Protein AF-A0AAW5EHB5-F1 (afdb_monomer)

Radius of gyration: 28.79 Å; Cα contacts (8 Å, |Δi|>4): 14; chains: 1; bounding box: 55×61×60 Å

Structure (mmCIF, N/CA/C/O backbone):
data_AF-A0AAW5EHB5-F1
#
_entry.id   AF-A0AAW5EHB5-F1
#
loop_
_atom_site.group_PDB
_atom_site.id
_atom_site.type_symbol
_atom_site.label_atom_id
_atom_site.label_alt_id
_atom_site.label_comp_id
_atom_site.label_asym_id
_atom_site.label_entity_id
_atom_site.label_seq_id
_atom_site.pdbx_PDB_ins_code
_atom_site.Cartn_x
_atom_site.Cartn_y
_atom_site.Cartn_z
_atom_site.occupancy
_atom_site.B_iso_or_equiv
_atom_site.auth_seq_id
_atom_site.auth_comp_id
_atom_site.auth_asym_id
_atom_site.auth_atom_id
_atom_site.pdbx_PDB_model_num
ATOM 1 N N . GLN A 1 1 ? 25.425 6.705 12.170 1.00 69.12 1 GLN A N 1
ATOM 2 C CA . GLN A 1 1 ? 26.234 6.168 11.054 1.00 69.12 1 GLN A CA 1
ATOM 3 C C . GLN A 1 1 ? 26.904 4.860 11.459 1.00 69.12 1 GLN A C 1
ATOM 5 O O . GLN A 1 1 ? 26.786 3.902 10.711 1.00 69.12 1 GLN A O 1
ATOM 10 N N . ASP A 1 2 ? 27.508 4.784 12.650 1.00 79.38 2 ASP A N 1
ATOM 11 C CA . ASP A 1 2 ? 28.121 3.540 13.148 1.00 79.38 2 ASP A CA 1
ATOM 12 C C . ASP A 1 2 ? 27.106 2.415 13.419 1.00 79.38 2 ASP A C 1
ATOM 14 O O . ASP A 1 2 ? 27.369 1.280 13.051 1.00 79.38 2 ASP A O 1
ATOM 18 N N . GLN A 1 3 ? 25.911 2.737 13.932 1.00 80.19 3 GLN A N 1
ATOM 19 C CA . GLN A 1 3 ? 24.822 1.761 14.134 1.00 80.19 3 GLN A CA 1
ATOM 20 C C . GLN A 1 3 ? 24.381 1.081 12.831 1.00 80.19 3 GLN A C 1
ATOM 22 O O . GLN A 1 3 ? 24.292 -0.133 12.768 1.00 80.19 3 GLN A O 1
ATOM 27 N N . ILE A 1 4 ? 24.199 1.859 11.759 1.00 81.75 4 ILE A N 1
ATOM 28 C CA . ILE A 1 4 ? 23.819 1.330 10.438 1.00 81.75 4 ILE A CA 1
ATOM 29 C C . ILE A 1 4 ? 24.915 0.401 9.896 1.00 81.75 4 ILE A C 1
ATOM 31 O O . ILE A 1 4 ? 24.631 -0.598 9.249 1.00 81.75 4 ILE A O 1
ATOM 35 N N . LYS A 1 5 ? 26.187 0.718 10.161 1.00 85.75 5 LYS A N 1
ATOM 36 C CA . LYS A 1 5 ? 27.321 -0.102 9.726 1.00 85.75 5 LYS A CA 1
ATOM 37 C C . LYS A 1 5 ? 27.407 -1.423 10.497 1.00 85.75 5 LYS A C 1
ATOM 39 O O . LYS A 1 5 ? 27.792 -2.430 9.916 1.00 85.75 5 LYS A O 1
ATOM 44 N N . GLU A 1 6 ? 27.067 -1.402 11.781 1.00 84.38 6 GLU A N 1
ATOM 45 C CA . GLU A 1 6 ? 26.991 -2.591 12.630 1.00 84.38 6 GLU A CA 1
ATOM 46 C C . GLU A 1 6 ? 25.811 -3.489 12.232 1.00 84.38 6 GLU A C 1
ATOM 48 O O . GLU A 1 6 ? 26.001 -4.688 12.060 1.00 84.38 6 GLU A O 1
ATOM 53 N N . GLU A 1 7 ? 24.634 -2.912 11.972 1.00 80.31 7 GLU A N 1
ATOM 54 C CA . GLU A 1 7 ? 23.460 -3.647 11.474 1.00 80.31 7 GLU A CA 1
ATOM 55 C C . GLU A 1 7 ? 23.712 -4.286 10.098 1.00 80.31 7 GLU A C 1
ATOM 57 O O . GLU A 1 7 ? 23.369 -5.446 9.882 1.00 80.31 7 GLU A O 1
ATOM 62 N N . LEU A 1 8 ? 24.371 -3.574 9.175 1.00 82.62 8 LEU A N 1
ATOM 63 C CA . LEU A 1 8 ? 24.735 -4.128 7.864 1.00 82.62 8 LEU A CA 1
ATOM 64 C C . LEU A 1 8 ? 25.746 -5.280 7.968 1.00 82.62 8 LEU A C 1
ATOM 66 O O . LEU A 1 8 ? 25.666 -6.218 7.183 1.00 82.62 8 LEU A O 1
ATOM 70 N N . ALA A 1 9 ? 26.672 -5.230 8.930 1.00 81.75 9 ALA A N 1
ATOM 71 C CA . ALA A 1 9 ? 27.623 -6.318 9.156 1.00 81.75 9 ALA A CA 1
ATOM 72 C C . ALA A 1 9 ? 26.939 -7.580 9.710 1.00 81.75 9 ALA A C 1
ATOM 74 O O . ALA A 1 9 ? 27.328 -8.686 9.350 1.00 81.75 9 ALA A O 1
ATOM 75 N N . GLN A 1 10 ? 25.900 -7.417 10.537 1.00 80.69 10 GLN A N 1
ATOM 76 C CA . GLN A 1 10 ? 25.105 -8.538 11.053 1.00 80.69 10 GLN A CA 1
ATOM 77 C C . GLN A 1 10 ? 24.288 -9.226 9.948 1.00 80.69 10 GLN A C 1
ATOM 79 O O . GLN A 1 10 ? 24.139 -10.444 9.967 1.00 80.69 10 GLN A O 1
ATOM 84 N N . LEU A 1 11 ? 23.774 -8.467 8.973 1.00 77.69 11 LEU A N 1
ATOM 85 C CA . LEU A 1 11 ? 23.069 -9.034 7.816 1.00 77.69 11 LEU A CA 1
ATOM 86 C C . LEU A 1 11 ? 24.003 -9.821 6.887 1.00 77.69 11 LEU A C 1
ATOM 88 O O . LEU A 1 11 ? 23.607 -10.870 6.391 1.00 77.69 11 LEU A O 1
ATOM 92 N N . ASP A 1 12 ? 25.229 -9.331 6.688 1.00 73.44 12 ASP A N 1
ATOM 93 C CA . ASP A 1 12 ? 26.250 -10.005 5.875 1.00 73.44 12 ASP A CA 1
ATOM 94 C C . ASP A 1 12 ? 26.680 -11.334 6.530 1.00 73.44 12 ASP A C 1
ATOM 96 O O . ASP A 1 12 ? 26.806 -12.347 5.854 1.00 73.44 12 ASP A O 1
ATOM 100 N N . GLU A 1 13 ? 26.817 -11.380 7.863 1.00 70.94 13 GLU A N 1
ATOM 101 C CA . GLU A 1 13 ? 27.117 -12.619 8.607 1.00 70.94 13 GLU A CA 1
ATOM 102 C C . GLU A 1 13 ? 25.969 -13.647 8.525 1.00 70.94 13 GLU A C 1
ATOM 104 O O . GLU A 1 13 ? 26.221 -14.831 8.301 1.00 70.94 13 GLU A O 1
ATOM 109 N N . LEU A 1 14 ? 24.708 -13.198 8.597 1.00 68.56 14 LEU A N 1
ATOM 110 C CA . LEU A 1 14 ? 23.528 -14.060 8.429 1.00 68.56 14 LEU A CA 1
ATOM 111 C C . LEU A 1 14 ? 23.426 -14.689 7.028 1.00 68.56 14 LEU A C 1
ATOM 113 O O . LEU A 1 14 ? 22.851 -15.768 6.898 1.00 68.56 14 LEU A O 1
ATOM 117 N N . GLU A 1 15 ? 23.964 -14.047 5.986 1.00 62.41 15 GLU A N 1
ATOM 118 C CA . GLU A 1 15 ? 23.982 -14.599 4.622 1.00 62.41 15 GLU A CA 1
ATOM 119 C C . GLU A 1 15 ? 24.959 -15.782 4.491 1.00 62.41 15 GLU A C 1
ATOM 121 O O . GLU A 1 15 ? 24.687 -16.722 3.743 1.00 62.41 15 GLU A O 1
ATOM 126 N N . TYR A 1 16 ? 26.055 -15.788 5.260 1.00 61.62 16 TYR A N 1
ATOM 127 C CA . TYR A 1 16 ? 27.022 -16.894 5.276 1.00 61.62 16 TYR A CA 1
ATOM 128 C C . TYR A 1 16 ? 26.578 -18.093 6.127 1.00 61.62 16 TYR A C 1
ATOM 130 O O . TYR A 1 16 ? 27.026 -19.207 5.857 1.00 61.62 16 TYR A O 1
ATOM 138 N N . ASP A 1 17 ? 25.703 -17.885 7.115 1.00 58.25 17 ASP A N 1
ATOM 139 C CA . ASP A 1 17 ? 25.187 -18.942 8.002 1.00 58.25 17 ASP A CA 1
ATOM 140 C C . ASP A 1 17 ? 24.014 -19.740 7.398 1.00 58.25 17 ASP A C 1
ATOM 142 O O . ASP A 1 17 ? 23.559 -20.729 7.981 1.00 58.25 17 ASP A O 1
ATOM 146 N N . ILE A 1 18 ? 23.519 -19.354 6.216 1.00 61.19 18 ILE A N 1
ATOM 147 C CA . ILE A 1 18 ? 22.570 -20.174 5.458 1.00 61.19 18 ILE A CA 1
ATOM 148 C C . ILE A 1 18 ? 23.373 -21.212 4.672 1.00 61.19 18 ILE A C 1
ATOM 150 O O . ILE A 1 18 ? 23.769 -20.991 3.525 1.00 61.19 18 ILE A O 1
ATOM 154 N N . ASP A 1 19 ? 23.584 -22.378 5.284 1.00 61.09 19 ASP A N 1
ATOM 155 C CA . ASP A 1 19 ? 24.046 -23.564 4.568 1.00 61.09 19 ASP A CA 1
ATOM 156 C C . ASP A 1 19 ? 23.159 -23.767 3.324 1.00 61.09 19 ASP A C 1
ATOM 158 O O . ASP A 1 19 ? 21.942 -23.973 3.409 1.00 61.09 19 ASP A O 1
ATOM 162 N N . SER A 1 20 ? 23.770 -23.714 2.137 1.00 59.19 20 SER A N 1
ATOM 163 C CA . SER A 1 20 ? 23.068 -23.909 0.857 1.00 59.19 20 SER A CA 1
ATOM 164 C C . SER A 1 20 ? 22.393 -25.289 0.745 1.00 59.19 20 SER A C 1
ATOM 166 O O . SER A 1 20 ? 21.548 -25.496 -0.121 1.00 59.19 20 SER A O 1
ATOM 168 N N . ASP A 1 21 ? 22.744 -26.227 1.632 1.00 58.31 21 ASP A N 1
ATOM 169 C CA . ASP A 1 21 ? 22.138 -27.558 1.752 1.00 58.31 21 ASP A CA 1
ATOM 170 C C . ASP A 1 21 ? 20.794 -27.559 2.509 1.00 58.31 21 ASP A C 1
ATOM 172 O O . ASP A 1 21 ? 19.977 -28.457 2.294 1.00 58.31 21 ASP A O 1
ATOM 176 N N . ASP A 1 22 ? 20.526 -26.577 3.378 1.00 56.69 22 ASP A N 1
ATOM 177 C CA . ASP A 1 22 ? 19.257 -26.492 4.123 1.00 56.69 22 ASP A CA 1
ATOM 178 C C . ASP A 1 22 ? 18.195 -25.664 3.392 1.00 56.69 22 ASP A C 1
ATOM 180 O O . ASP A 1 22 ? 16.998 -25.875 3.589 1.00 56.69 22 ASP A O 1
ATOM 184 N N . SER A 1 23 ? 18.601 -24.793 2.468 1.00 56.75 23 SER A N 1
ATOM 185 C CA . SER A 1 23 ? 17.673 -24.045 1.608 1.00 56.75 23 SER A CA 1
ATOM 186 C C . SER A 1 23 ? 17.015 -24.926 0.534 1.00 56.75 23 SER A C 1
ATOM 188 O O . SER A 1 23 ? 15.882 -24.660 0.134 1.00 56.75 23 SER A O 1
ATOM 190 N N . ILE A 1 24 ? 17.675 -26.009 0.104 1.00 52.78 24 ILE A N 1
ATOM 191 C CA . ILE A 1 24 ? 17.137 -26.948 -0.897 1.00 52.78 24 ILE A CA 1
ATOM 192 C C . ILE A 1 24 ? 16.074 -27.874 -0.286 1.00 52.78 24 ILE A C 1
ATOM 194 O O . ILE A 1 24 ? 15.046 -28.121 -0.916 1.00 52.78 24 ILE A O 1
ATOM 198 N N . LYS A 1 25 ? 16.253 -28.328 0.962 1.00 57.41 25 LYS A N 1
ATOM 199 C CA . LYS A 1 25 ? 15.310 -29.256 1.622 1.00 57.41 25 LYS A CA 1
ATOM 200 C C . LYS A 1 25 ? 13.911 -28.667 1.805 1.00 57.41 25 LYS A C 1
ATOM 202 O O . LYS A 1 25 ? 12.931 -29.391 1.697 1.00 57.41 25 LYS A O 1
ATOM 207 N N . VAL A 1 26 ? 13.810 -27.357 2.033 1.00 57.09 26 VAL A N 1
ATOM 208 C CA . VAL A 1 26 ? 12.516 -26.674 2.218 1.00 57.09 26 VAL A CA 1
ATOM 209 C C . VAL A 1 26 ? 11.699 -26.643 0.920 1.00 57.09 26 VAL A C 1
ATOM 211 O O . VAL A 1 26 ? 10.471 -26.602 0.962 1.00 57.09 26 VAL A O 1
ATOM 214 N N . LEU A 1 27 ? 12.362 -26.687 -0.241 1.00 56.84 27 LEU A N 1
ATOM 215 C CA . LEU A 1 27 ? 11.699 -26.706 -1.547 1.00 56.84 27 LEU A CA 1
ATOM 216 C C . LEU A 1 27 ? 11.371 -28.126 -2.036 1.00 56.84 27 LEU A C 1
ATOM 218 O O . LEU A 1 27 ? 10.449 -28.270 -2.835 1.00 56.84 27 LEU A O 1
ATOM 222 N N . GLU A 1 28 ? 12.057 -29.165 -1.544 1.00 57.00 28 GLU A N 1
ATOM 223 C CA . GLU A 1 28 ? 11.718 -30.569 -1.849 1.00 57.00 28 GLU A CA 1
ATOM 224 C C . GLU A 1 28 ? 10.431 -31.050 -1.155 1.00 57.00 28 GLU A C 1
ATOM 226 O O . GLU A 1 28 ? 9.788 -31.992 -1.622 1.00 57.00 28 GLU A O 1
ATOM 231 N N . ASP A 1 29 ? 10.013 -30.391 -0.070 1.00 61.56 29 ASP A N 1
ATOM 232 C CA . ASP A 1 29 ? 8.778 -30.726 0.653 1.00 61.56 29 ASP A CA 1
ATOM 233 C C . ASP A 1 29 ? 7.497 -30.350 -0.120 1.00 61.56 29 ASP A C 1
ATOM 235 O O . ASP A 1 29 ? 6.400 -30.831 0.197 1.00 61.56 29 ASP A O 1
ATOM 239 N N . PHE A 1 30 ? 7.611 -29.536 -1.174 1.00 67.06 30 PHE A N 1
ATOM 240 C CA . PHE A 1 30 ? 6.509 -29.284 -2.096 1.00 67.06 30 PHE A CA 1
ATOM 241 C C . PHE A 1 30 ? 6.449 -30.409 -3.130 1.00 67.06 30 PHE A C 1
ATOM 243 O O . PHE A 1 30 ? 7.167 -30.414 -4.127 1.00 67.06 30 PHE A O 1
ATOM 250 N N . LYS A 1 31 ? 5.562 -31.380 -2.896 1.00 67.31 31 LYS A N 1
ATOM 251 C CA . LYS A 1 31 ? 5.238 -32.416 -3.885 1.00 67.31 31 LYS A CA 1
ATOM 252 C C . LYS A 1 31 ? 4.814 -31.759 -5.207 1.00 67.31 31 LYS A C 1
ATOM 254 O O . LYS A 1 31 ? 4.005 -30.836 -5.196 1.00 67.31 31 LYS A O 1
ATOM 259 N N . GLU A 1 32 ? 5.325 -32.268 -6.332 1.00 71.25 32 GLU A N 1
ATOM 260 C CA . GLU A 1 32 ? 4.950 -31.807 -7.685 1.00 71.25 32 GLU A CA 1
ATOM 261 C C . GLU A 1 32 ? 3.444 -31.951 -7.956 1.00 71.25 32 GLU A C 1
ATOM 263 O O . GLU A 1 32 ? 2.873 -31.210 -8.755 1.00 71.25 32 GLU A O 1
ATOM 268 N N . GLU A 1 33 ? 2.795 -32.896 -7.274 1.00 72.12 33 GLU A N 1
ATOM 269 C CA . GLU A 1 33 ? 1.359 -33.115 -7.355 1.00 72.12 33 GLU A CA 1
ATOM 270 C C . GLU A 1 33 ? 0.627 -32.415 -6.199 1.00 72.12 33 GLU A C 1
ATOM 272 O O . GLU A 1 33 ? 1.058 -32.514 -5.041 1.00 72.12 33 GLU A O 1
ATOM 277 N N . PRO A 1 34 ? -0.504 -31.739 -6.481 1.00 74.06 34 PRO A N 1
ATOM 278 C CA . PRO A 1 34 ? -1.340 -31.164 -5.439 1.00 74.06 34 PRO A CA 1
ATOM 279 C C . PRO A 1 34 ? -1.779 -32.257 -4.457 1.00 74.06 34 PRO A C 1
ATOM 281 O O . PRO A 1 34 ? -2.151 -33.363 -4.837 1.00 74.06 34 PRO A O 1
ATOM 284 N N . ILE A 1 35 ? -1.746 -31.937 -3.162 1.00 75.00 35 ILE A N 1
ATOM 285 C CA . ILE A 1 35 ? -2.117 -32.873 -2.086 1.00 75.00 35 ILE A CA 1
ATOM 286 C C . ILE A 1 35 ? -3.635 -33.161 -2.094 1.00 75.00 35 ILE A C 1
ATOM 288 O O . ILE A 1 35 ? -4.083 -34.142 -1.504 1.00 75.00 35 ILE A O 1
ATOM 292 N N . LEU A 1 36 ? -4.421 -32.314 -2.765 1.00 75.44 36 LEU A N 1
ATOM 293 C CA . LEU A 1 36 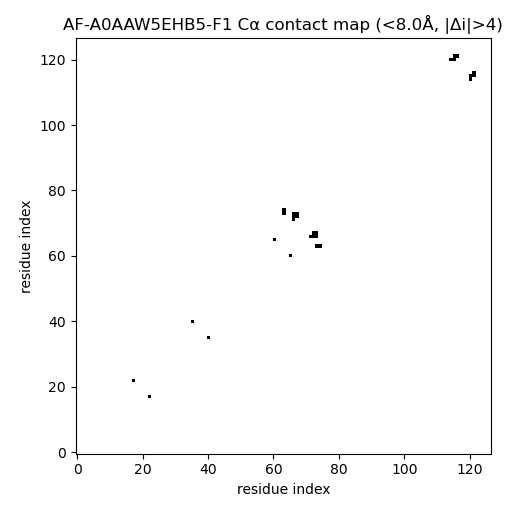? -5.875 -32.406 -2.880 1.00 75.44 36 LEU A CA 1
ATOM 294 C C . LEU A 1 36 ? -6.258 -32.859 -4.299 1.00 75.44 36 LEU A C 1
ATOM 296 O O . LEU A 1 36 ? -5.819 -32.245 -5.268 1.00 75.44 36 LEU A O 1
ATOM 300 N N . ASP A 1 37 ? -7.075 -33.915 -4.414 1.00 75.44 37 ASP A N 1
ATOM 301 C CA . ASP A 1 37 ? -7.704 -34.318 -5.682 1.00 75.44 37 ASP A CA 1
ATOM 302 C C . ASP A 1 37 ? -8.799 -33.298 -6.016 1.00 75.44 37 ASP A C 1
ATOM 304 O O . ASP A 1 37 ? -9.627 -32.969 -5.165 1.00 75.44 37 ASP A O 1
ATOM 308 N N . ASP A 1 38 ? -8.850 -32.825 -7.260 1.00 72.62 38 ASP A N 1
ATOM 309 C CA . ASP A 1 38 ? -9.867 -31.871 -7.718 1.00 72.62 38 ASP A CA 1
ATOM 310 C C . ASP A 1 38 ? -11.302 -32.402 -7.539 1.00 72.62 38 ASP A C 1
ATOM 312 O O . ASP A 1 38 ? -12.261 -31.634 -7.535 1.00 72.62 38 ASP A O 1
ATOM 316 N N . LYS A 1 39 ? -11.466 -33.722 -7.373 1.00 73.31 39 LYS A N 1
ATOM 317 C CA . LYS A 1 39 ? -12.753 -34.361 -7.049 1.00 73.31 39 LYS A CA 1
ATOM 318 C C . LYS A 1 39 ? -13.203 -34.171 -5.600 1.00 73.31 39 LYS A C 1
ATOM 320 O O . LYS A 1 39 ? -14.394 -34.320 -5.332 1.00 73.31 39 LYS A O 1
ATOM 325 N N . ASP A 1 40 ? -12.271 -33.887 -4.694 1.00 70.44 40 ASP A N 1
ATOM 326 C CA . ASP A 1 40 ? -12.545 -33.622 -3.278 1.00 70.44 40 ASP A CA 1
ATOM 327 C C . ASP A 1 40 ? -12.794 -32.130 -3.018 1.00 70.44 40 ASP A C 1
ATOM 329 O O . ASP A 1 40 ? -13.225 -31.751 -1.925 1.00 70.44 40 ASP A O 1
ATOM 333 N N . LEU A 1 41 ? -12.559 -31.270 -4.017 1.00 69.81 41 LEU A N 1
ATOM 334 C CA . LEU A 1 41 ? -13.005 -29.888 -3.963 1.00 69.81 41 LEU A CA 1
ATOM 335 C C . LEU A 1 41 ? -14.538 -29.876 -4.031 1.00 69.81 41 LEU A C 1
ATOM 337 O O . LEU A 1 41 ? -15.116 -30.447 -4.961 1.00 69.81 41 LEU A O 1
ATOM 341 N N . PRO A 1 42 ? -15.229 -29.233 -3.075 1.00 68.56 42 PRO A N 1
ATOM 342 C CA . PRO A 1 42 ? -16.659 -29.029 -3.203 1.00 68.56 42 PRO A CA 1
ATOM 343 C C . PRO A 1 42 ? -16.907 -28.272 -4.510 1.00 68.56 42 PRO A C 1
ATOM 345 O O . PRO A 1 42 ? -16.326 -27.210 -4.743 1.00 68.56 42 PRO A O 1
ATOM 348 N N . ASN A 1 43 ? -17.761 -28.825 -5.378 1.00 65.50 43 ASN A N 1
ATOM 349 C CA . ASN A 1 43 ? -18.309 -28.060 -6.492 1.00 65.50 43 ASN A CA 1
ATOM 350 C C . ASN A 1 43 ? -18.879 -26.780 -5.882 1.00 65.50 43 ASN A C 1
ATOM 352 O O . ASN A 1 43 ? -19.674 -26.856 -4.945 1.00 65.50 43 ASN A O 1
ATOM 356 N N . ASN A 1 44 ? -18.424 -25.626 -6.363 1.00 61.59 44 ASN A N 1
ATOM 357 C CA . ASN A 1 44 ? -18.756 -24.296 -5.848 1.00 61.59 44 ASN A CA 1
ATOM 358 C C . ASN A 1 44 ? -20.220 -23.903 -6.168 1.00 61.59 44 ASN A C 1
ATOM 360 O O . ASN A 1 44 ? -20.500 -22.788 -6.598 1.00 61.59 44 ASN A O 1
ATOM 364 N N . ASP A 1 45 ? -21.143 -24.857 -6.016 1.00 59.53 45 ASP A N 1
ATOM 365 C CA . ASP A 1 45 ? -22.595 -24.713 -6.092 1.00 59.53 45 ASP A CA 1
ATOM 366 C C . ASP A 1 45 ? -23.169 -24.176 -4.767 1.00 59.53 45 ASP A C 1
ATOM 368 O O . ASP A 1 45 ? -24.377 -23.964 -4.647 1.00 59.53 45 ASP A O 1
ATOM 372 N N . GLU A 1 46 ? -22.322 -23.943 -3.757 1.00 63.34 46 GLU A N 1
ATOM 373 C CA . GLU A 1 46 ? -22.680 -23.076 -2.643 1.00 63.34 46 GLU A CA 1
ATOM 374 C C . GLU A 1 46 ? -22.759 -21.645 -3.177 1.00 63.34 46 GLU A C 1
ATOM 376 O O . GLU A 1 46 ? -21.754 -20.981 -3.424 1.00 63.34 46 GLU A O 1
ATOM 381 N N . GLU A 1 47 ? -23.991 -21.183 -3.397 1.00 61.94 47 GLU A N 1
ATOM 382 C CA . GLU A 1 47 ? -24.298 -19.784 -3.660 1.00 61.94 47 GLU A CA 1
ATOM 383 C C . GLU A 1 47 ? -23.555 -18.940 -2.621 1.00 61.94 47 GLU A C 1
ATOM 385 O O . GLU A 1 47 ? -23.865 -19.000 -1.430 1.00 61.94 47 GLU A O 1
ATOM 390 N N . ILE A 1 48 ? -22.539 -18.192 -3.064 1.00 64.44 48 ILE A N 1
ATOM 391 C CA . ILE A 1 48 ? -21.818 -17.250 -2.212 1.00 64.44 48 ILE A CA 1
ATOM 392 C C . ILE A 1 48 ? -22.873 -16.282 -1.686 1.00 64.44 48 ILE A C 1
ATOM 394 O O . ILE A 1 48 ? -23.312 -15.374 -2.396 1.00 64.44 48 ILE A O 1
ATOM 398 N N . VAL A 1 49 ? -23.315 -16.498 -0.446 1.00 70.69 49 VAL A N 1
ATOM 3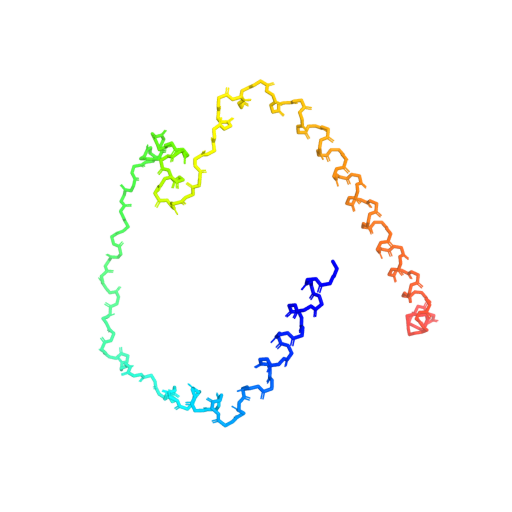99 C CA . VAL A 1 49 ? -24.242 -15.604 0.238 1.00 70.69 49 VAL A CA 1
ATOM 400 C C . VAL A 1 49 ? -23.445 -14.352 0.547 1.00 70.69 49 VAL A C 1
ATOM 402 O O . VAL A 1 49 ? -22.856 -14.222 1.615 1.00 70.69 49 VAL A O 1
ATOM 405 N N . VAL A 1 50 ? -23.389 -13.436 -0.420 1.00 72.31 50 VAL A N 1
ATOM 406 C CA . VAL A 1 50 ? -22.861 -12.097 -0.199 1.00 72.31 50 VAL A CA 1
ATOM 407 C C . VAL A 1 50 ? -23.767 -11.470 0.857 1.00 72.31 50 VAL A C 1
ATOM 409 O O . VAL A 1 50 ? -24.965 -11.291 0.591 1.00 72.31 50 VAL A O 1
ATOM 412 N N . PRO A 1 51 ? -23.253 -11.166 2.063 1.00 71.50 51 PRO A N 1
ATOM 413 C CA . PRO A 1 51 ? -24.044 -10.481 3.064 1.00 71.50 51 PRO A CA 1
ATOM 414 C C . PRO A 1 51 ? -24.572 -9.197 2.431 1.00 71.50 51 PRO A C 1
ATOM 416 O O . PRO A 1 51 ? -23.806 -8.397 1.893 1.00 71.50 51 PRO A O 1
ATOM 419 N N . LYS A 1 52 ? -25.895 -9.014 2.445 1.00 71.88 52 LYS A N 1
ATOM 420 C CA . LYS A 1 52 ? -26.510 -7.751 2.032 1.00 71.88 52 LYS A CA 1
ATOM 421 C C . LYS A 1 52 ? -26.205 -6.722 3.113 1.00 71.88 52 LYS A C 1
ATOM 423 O O . LYS A 1 52 ? -27.038 -6.492 3.988 1.00 71.88 52 LYS A O 1
ATOM 428 N N . LEU A 1 53 ? -24.998 -6.168 3.066 1.00 70.88 53 LEU A N 1
ATOM 429 C CA . LEU A 1 53 ? -24.613 -5.026 3.880 1.00 70.88 53 LEU A CA 1
ATOM 430 C C . LEU A 1 53 ? -25.584 -3.897 3.546 1.00 70.88 53 LEU A C 1
ATOM 432 O O . LEU A 1 53 ? -25.812 -3.590 2.367 1.00 70.88 53 LEU A O 1
ATOM 436 N N . GLN A 1 54 ? -26.223 -3.334 4.567 1.00 73.25 54 GLN A N 1
ATOM 437 C CA . GLN A 1 54 ? -26.997 -2.124 4.353 1.00 73.25 54 GLN A CA 1
ATOM 438 C C . GLN A 1 54 ? -25.990 -1.030 3.999 1.00 73.25 54 GLN A C 1
ATOM 440 O O . GLN A 1 54 ? -24.898 -0.969 4.559 1.00 73.25 54 GLN A O 1
ATOM 445 N N . ILE A 1 55 ? -26.355 -0.157 3.062 1.00 71.88 55 ILE A N 1
ATOM 446 C CA . ILE A 1 55 ? -25.466 0.886 2.516 1.00 71.88 55 ILE A CA 1
ATOM 447 C C . ILE A 1 55 ? -24.883 1.793 3.625 1.00 71.88 55 ILE A C 1
ATOM 449 O O . ILE A 1 55 ? -23.853 2.421 3.418 1.00 71.88 55 ILE A O 1
ATOM 453 N N . ASN A 1 56 ? -25.494 1.788 4.813 1.00 73.75 56 ASN A N 1
ATOM 454 C CA . ASN A 1 56 ? -25.206 2.693 5.918 1.00 73.75 56 ASN A CA 1
ATOM 455 C C . ASN A 1 56 ? -24.560 2.006 7.137 1.00 73.75 56 ASN A C 1
ATOM 457 O O . ASN A 1 56 ? -24.375 2.661 8.160 1.00 73.75 56 ASN A O 1
ATOM 461 N N . ASP A 1 57 ? -24.232 0.708 7.077 1.00 75.44 57 ASP A N 1
ATOM 462 C CA . ASP A 1 57 ? -23.668 -0.013 8.238 1.00 75.44 57 ASP A CA 1
ATOM 463 C C . ASP A 1 57 ? -22.312 0.573 8.689 1.00 75.44 57 ASP A C 1
ATOM 465 O O . ASP A 1 57 ? -21.910 0.424 9.842 1.00 75.44 57 ASP A O 1
ATOM 469 N N . PHE A 1 58 ? -21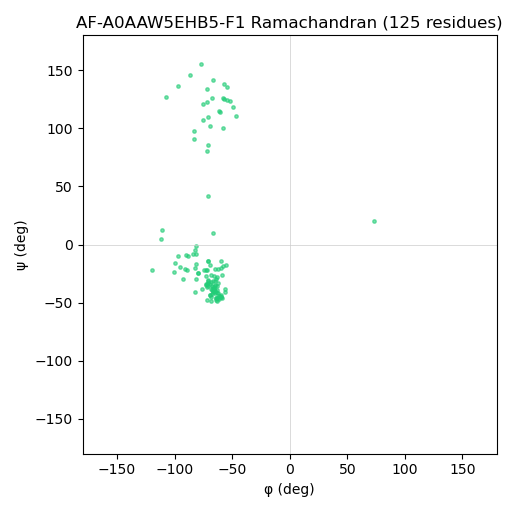.634 1.298 7.794 1.00 82.31 58 PHE A N 1
ATOM 470 C CA . PHE A 1 58 ? -20.353 1.956 8.050 1.00 82.31 58 PHE A CA 1
ATOM 471 C C . PHE A 1 58 ? -20.478 3.446 8.407 1.00 82.31 58 PHE A C 1
ATOM 473 O O . PHE A 1 58 ? -19.504 4.028 8.871 1.00 82.31 58 PHE A O 1
ATOM 480 N N . ASP A 1 59 ? -21.655 4.070 8.265 1.00 80.50 59 ASP A N 1
ATOM 481 C CA . ASP A 1 59 ? -21.835 5.512 8.526 1.00 80.50 59 ASP A CA 1
ATOM 482 C C . ASP A 1 59 ? -21.633 5.873 10.007 1.00 80.50 59 ASP A C 1
ATOM 484 O O . ASP A 1 59 ? -21.274 7.002 10.353 1.00 80.50 59 ASP A O 1
ATOM 488 N N . SER A 1 60 ? -21.889 4.918 10.905 1.00 83.25 60 SER A N 1
ATOM 489 C CA . SER A 1 60 ? -21.675 5.082 12.344 1.00 83.25 60 SER A CA 1
ATOM 490 C C . SER A 1 60 ? -20.270 4.702 12.807 1.00 83.25 60 SER A C 1
ATOM 492 O O . SER A 1 60 ? -19.951 4.966 13.965 1.00 83.25 60 SER A O 1
ATOM 494 N N . LEU A 1 61 ? -19.457 4.078 11.949 1.00 88.00 61 LEU A N 1
ATOM 495 C CA . LEU A 1 61 ? -18.141 3.571 12.324 1.00 88.00 61 LEU A CA 1
ATOM 496 C C . LEU A 1 61 ? -17.157 4.738 12.453 1.00 88.00 61 LEU A C 1
ATOM 498 O O . LEU A 1 61 ? -16.969 5.509 11.509 1.00 88.00 61 LEU A O 1
ATOM 502 N N . LYS A 1 62 ? -16.562 4.909 13.637 1.00 90.06 62 LYS A N 1
ATOM 503 C CA . LYS A 1 62 ? -15.538 5.934 13.857 1.00 90.06 62 LYS A CA 1
ATOM 504 C C . LYS A 1 62 ? -14.169 5.389 13.486 1.00 90.06 62 LYS A C 1
ATOM 506 O O . LYS A 1 62 ? -13.878 4.224 13.726 1.00 90.06 62 LYS A O 1
ATOM 511 N N . GLU A 1 63 ? -13.317 6.259 12.957 1.00 87.19 63 GLU A N 1
ATOM 512 C CA . GLU A 1 63 ? -11.916 5.937 12.669 1.00 87.19 63 GLU A CA 1
ATOM 513 C C . GLU A 1 63 ? -11.188 5.450 13.930 1.00 87.19 63 GLU A C 1
ATOM 515 O O . GLU A 1 63 ? -10.436 4.484 13.876 1.00 87.19 63 GLU A O 1
ATOM 520 N N . SER A 1 64 ? -11.486 6.047 15.091 1.00 90.25 64 SER A N 1
ATOM 521 C CA . SER A 1 64 ? -10.959 5.602 16.386 1.00 90.25 64 SER A CA 1
ATOM 522 C C . SER A 1 64 ? -11.276 4.138 16.689 1.00 90.25 64 SER A C 1
ATOM 524 O O . SER A 1 64 ? -10.418 3.418 17.189 1.00 90.25 64 SER A O 1
ATOM 526 N N . ASP A 1 65 ? -12.494 3.696 16.365 1.00 9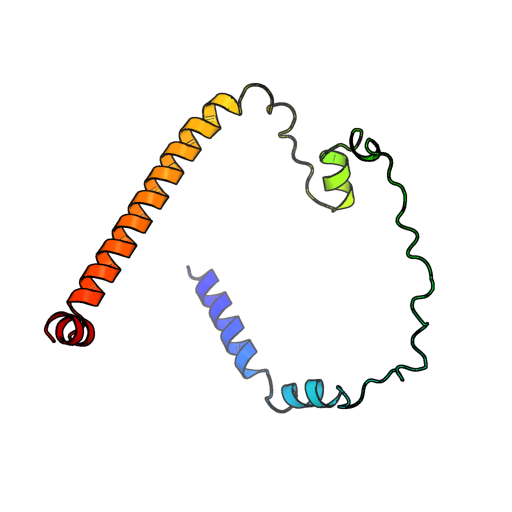0.69 65 ASP A N 1
ATOM 527 C CA . ASP A 1 65 ? -12.953 2.331 16.632 1.00 90.69 65 ASP A CA 1
ATOM 528 C C . ASP A 1 65 ? -12.241 1.335 15.701 1.00 90.69 65 ASP A C 1
ATOM 530 O O . ASP A 1 65 ? -11.955 0.202 16.090 1.00 90.69 65 ASP A O 1
ATOM 534 N N . ILE A 1 66 ? -11.918 1.767 14.474 1.00 91.25 66 ILE A N 1
ATOM 535 C CA . ILE A 1 66 ? -11.128 0.993 13.506 1.00 91.25 66 ILE A CA 1
ATOM 536 C C . ILE A 1 66 ? -9.682 0.864 13.994 1.00 91.25 66 ILE A C 1
ATOM 538 O O . ILE A 1 66 ? -9.154 -0.246 14.040 1.00 91.25 66 ILE A O 1
ATOM 542 N N . GLN A 1 67 ? -9.064 1.974 14.401 1.00 93.62 67 GLN A N 1
ATOM 543 C CA . GLN A 1 67 ? -7.692 2.003 14.914 1.00 93.62 67 GLN A CA 1
ATOM 544 C C . GLN A 1 67 ? -7.536 1.099 16.138 1.00 93.62 67 GLN A C 1
ATOM 546 O O . GLN A 1 67 ? -6.620 0.280 16.189 1.00 93.62 67 GLN A O 1
ATOM 551 N N . GLU A 1 68 ? -8.475 1.175 17.085 1.00 92.00 68 GLU A N 1
ATOM 552 C CA . GLU A 1 68 ? -8.478 0.316 18.270 1.00 92.00 68 GLU A CA 1
ATOM 553 C C . GLU A 1 68 ? -8.585 -1.172 17.898 1.00 92.00 68 GLU A C 1
ATOM 555 O O . GLU A 1 68 ? -7.826 -1.994 18.415 1.00 92.00 68 GLU A O 1
ATOM 560 N N . ALA A 1 69 ? -9.473 -1.527 16.963 1.00 93.00 69 ALA A N 1
ATOM 561 C CA . ALA A 1 69 ? -9.634 -2.908 16.508 1.00 93.00 69 ALA A CA 1
ATOM 562 C C . ALA A 1 69 ? -8.394 -3.457 15.778 1.00 93.00 69 ALA A C 1
ATOM 564 O O . ALA A 1 69 ? -8.113 -4.655 15.861 1.00 93.00 69 ALA A O 1
ATOM 565 N N . LEU A 1 70 ? -7.651 -2.593 15.080 1.00 93.00 70 LEU A N 1
ATOM 566 C CA . LEU A 1 70 ? -6.400 -2.934 14.397 1.00 93.00 70 LEU A CA 1
ATOM 567 C C . LEU A 1 70 ? -5.174 -2.905 15.326 1.00 93.00 70 LEU A C 1
ATOM 569 O O . LEU A 1 70 ? -4.099 -3.354 14.929 1.00 93.00 70 LEU A O 1
ATOM 573 N N . GLY A 1 71 ? -5.326 -2.420 16.562 1.00 92.88 71 GLY A N 1
ATOM 574 C CA . GLY A 1 71 ? -4.222 -2.244 17.506 1.00 92.88 71 GLY A CA 1
ATOM 575 C C . GLY A 1 71 ? -3.305 -1.065 17.165 1.00 92.88 71 GLY A C 1
ATOM 576 O O . GLY A 1 71 ? -2.158 -1.037 17.613 1.00 92.88 71 GLY A O 1
ATOM 577 N N . GLU A 1 72 ? -3.790 -0.111 16.370 1.00 86.88 72 GLU A N 1
ATOM 578 C CA . GLU A 1 72 ? -3.102 1.144 16.075 1.00 86.88 72 GLU A CA 1
ATOM 579 C C . GLU A 1 72 ? -3.219 2.122 17.258 1.00 86.88 72 GLU A C 1
ATOM 581 O O . GLU A 1 72 ? -4.140 2.059 18.075 1.00 86.88 72 GLU A O 1
ATOM 586 N N . GLU A 1 73 ? -2.269 3.052 17.370 1.00 85.19 73 GLU A N 1
ATOM 587 C CA . GLU A 1 73 ? -2.348 4.122 18.364 1.00 85.19 73 GLU A CA 1
ATOM 588 C C . GLU A 1 73 ? -3.438 5.127 17.958 1.00 85.19 73 GLU A C 1
ATOM 590 O O . GLU A 1 73 ? -3.374 5.711 16.876 1.00 85.19 73 GLU A O 1
ATOM 595 N N . ILE A 1 74 ? -4.430 5.350 18.833 1.00 83.81 74 ILE A N 1
ATOM 596 C CA . ILE A 1 74 ? -5.549 6.263 18.554 1.00 83.81 74 ILE A CA 1
ATOM 597 C C . ILE A 1 74 ? -5.011 7.676 18.322 1.00 83.81 74 ILE A C 1
ATOM 599 O O . ILE A 1 74 ? -4.497 8.337 19.235 1.00 83.81 74 ILE A O 1
ATOM 603 N N . SER A 1 75 ? -5.164 8.173 17.097 1.00 72.19 75 SER A N 1
ATOM 604 C CA . SER A 1 75 ? -4.669 9.497 16.739 1.00 72.19 75 SER A CA 1
ATOM 605 C C . SER A 1 75 ? -5.585 10.581 17.317 1.00 72.19 75 SER A C 1
ATOM 607 O O . SER A 1 75 ? -6.674 10.842 16.815 1.00 72.19 75 SER A O 1
ATOM 609 N N . THR A 1 76 ? -5.131 11.286 18.356 1.00 65.75 76 THR A N 1
ATOM 610 C CA . THR A 1 76 ? -5.860 12.401 19.015 1.00 65.75 76 THR A CA 1
ATOM 611 C C . THR A 1 76 ? -6.051 13.655 18.135 1.00 65.75 76 THR A C 1
ATOM 613 O O . THR A 1 76 ? -6.465 14.714 18.607 1.00 65.75 76 THR A O 1
ATOM 616 N N . LEU A 1 77 ? -5.741 13.570 16.838 1.00 59.38 77 LEU A N 1
ATOM 617 C CA . LEU A 1 77 ? -5.774 14.680 15.882 1.00 59.38 77 LEU A CA 1
ATOM 618 C C . LEU A 1 77 ? -7.176 14.995 15.332 1.00 59.38 77 LEU A C 1
ATOM 620 O O . LEU A 1 77 ? -7.333 16.012 14.649 1.00 59.38 77 LEU A O 1
ATOM 624 N N . GLU A 1 78 ? -8.192 14.177 15.620 1.00 56.00 78 GLU A N 1
ATOM 625 C CA . GLU A 1 78 ? -9.544 14.370 15.074 1.00 56.00 78 GLU A CA 1
ATOM 626 C C . GLU A 1 78 ? -10.220 15.672 15.543 1.00 56.00 78 GLU A C 1
ATOM 628 O O . GLU A 1 78 ? -10.932 16.304 14.761 1.00 56.00 78 GLU A O 1
ATOM 633 N N . ASP A 1 79 ? -9.901 16.173 16.742 1.00 52.75 79 ASP A N 1
ATOM 634 C CA . ASP A 1 79 ? -10.514 17.397 17.288 1.00 52.75 79 ASP A CA 1
ATOM 635 C C . ASP A 1 79 ? -10.065 18.696 16.583 1.00 52.75 79 ASP A C 1
ATOM 637 O O . ASP A 1 79 ? -10.691 19.745 16.734 1.00 52.75 79 ASP A O 1
ATOM 641 N N . ASN A 1 80 ? -8.994 18.661 15.780 1.00 49.53 80 ASN A N 1
ATOM 642 C CA . ASN A 1 80 ? -8.441 19.841 15.094 1.00 49.53 80 ASN A CA 1
ATOM 643 C C . ASN A 1 80 ? -8.629 19.809 13.565 1.00 49.53 80 ASN A C 1
ATOM 645 O O . ASN A 1 80 ? -8.001 20.591 12.839 1.00 49.53 80 ASN A O 1
ATOM 649 N N . LYS A 1 81 ? -9.467 18.903 13.050 1.00 49.91 81 LYS A N 1
ATOM 650 C CA . LYS A 1 81 ? -9.542 18.609 11.611 1.00 49.91 81 LYS A CA 1
ATOM 651 C C . LYS A 1 81 ? -10.406 19.603 10.814 1.00 49.91 81 LYS A C 1
ATOM 653 O O . LYS A 1 81 ? -10.197 19.770 9.616 1.00 49.91 81 LYS A O 1
ATOM 658 N N . SER A 1 82 ? -11.307 20.339 11.468 1.00 50.91 82 SER A N 1
ATOM 659 C CA . SER A 1 82 ? -12.312 21.169 10.778 1.00 50.91 82 SER A CA 1
ATOM 660 C C . SER A 1 82 ? -11.811 22.537 10.291 1.00 50.91 82 SER A C 1
ATOM 662 O O . SER A 1 82 ? -12.313 23.044 9.291 1.00 50.91 82 SER A O 1
ATOM 664 N N . GLU A 1 83 ? -10.826 23.148 10.961 1.00 50.06 83 GLU A N 1
ATOM 665 C CA . GLU A 1 83 ? -10.397 24.533 10.661 1.00 50.06 83 GLU A CA 1
ATOM 666 C C . GLU A 1 83 ? -8.925 24.661 10.228 1.00 50.06 83 GLU A C 1
ATOM 668 O O . GLU A 1 83 ? -8.570 25.612 9.533 1.00 50.06 83 GLU A O 1
ATOM 673 N N . LYS A 1 84 ? -8.058 23.691 10.560 1.00 46.84 84 LYS A N 1
ATOM 674 C CA . LYS A 1 84 ? -6.606 23.778 10.303 1.00 46.84 84 LYS A CA 1
ATOM 675 C C . LYS A 1 84 ? -6.145 23.113 8.998 1.00 46.84 84 LYS A C 1
ATOM 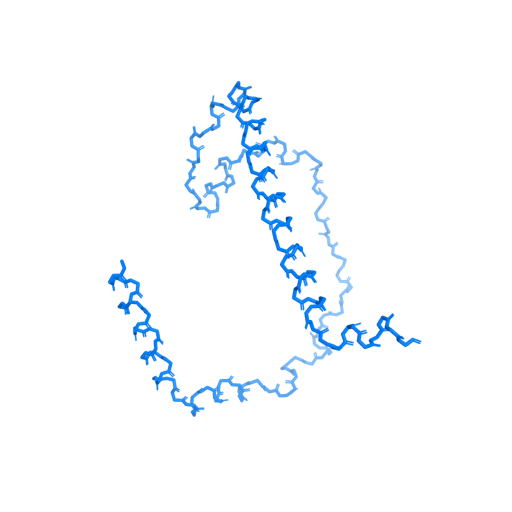677 O O . LYS A 1 84 ? -5.067 23.445 8.505 1.00 46.84 84 LYS A O 1
ATOM 682 N N . LEU A 1 85 ? -6.942 22.208 8.421 1.00 48.78 85 LEU A N 1
ATOM 683 C CA . LEU A 1 85 ? -6.576 21.486 7.192 1.00 48.78 85 LEU A CA 1
ATOM 684 C C . LEU A 1 85 ? -6.622 22.358 5.932 1.00 48.78 85 LEU A C 1
ATOM 686 O O . LEU A 1 85 ? -5.746 22.234 5.083 1.00 48.78 85 LEU A O 1
ATOM 690 N N . LYS A 1 86 ? -7.551 23.319 5.847 1.00 48.22 86 LYS A N 1
ATOM 691 C CA . LYS A 1 86 ? -7.693 24.164 4.646 1.00 48.22 86 LYS A CA 1
ATOM 692 C C . LYS A 1 86 ? -6.497 25.073 4.350 1.00 48.22 86 LYS A C 1
ATOM 694 O O . LYS A 1 86 ? -6.367 25.525 3.226 1.00 48.22 86 LYS A O 1
ATOM 699 N N . ILE A 1 87 ? -5.654 25.377 5.339 1.00 50.16 87 ILE A N 1
ATOM 700 C CA . ILE A 1 87 ? -4.541 26.330 5.171 1.00 50.16 87 ILE A CA 1
ATOM 701 C C . ILE A 1 87 ? -3.198 25.606 4.971 1.00 50.16 87 ILE A C 1
ATOM 703 O O . ILE A 1 87 ? -2.281 26.174 4.386 1.00 50.16 87 ILE A O 1
ATOM 707 N N . LYS A 1 88 ? -3.065 24.350 5.425 1.00 49.75 88 LYS A N 1
ATOM 708 C CA . LYS A 1 88 ? -1.811 23.585 5.307 1.00 49.75 88 LYS A CA 1
ATOM 709 C C . LYS A 1 88 ? -1.720 22.712 4.057 1.00 49.75 88 LYS A C 1
ATOM 711 O O . LYS A 1 88 ? -0.607 22.526 3.578 1.00 49.75 88 LYS A O 1
ATOM 716 N N . GLU A 1 89 ? -2.833 22.209 3.520 1.00 50.19 89 GLU A N 1
ATOM 717 C CA . GLU A 1 89 ? -2.795 21.412 2.282 1.00 50.19 89 GLU A CA 1
ATOM 718 C C . GLU A 1 89 ? -2.337 22.239 1.074 1.00 50.19 89 GLU A C 1
ATOM 720 O O . GLU A 1 89 ? -1.499 21.761 0.320 1.00 50.19 89 GLU A O 1
ATOM 725 N N . ASP A 1 90 ? -2.763 23.500 0.941 1.00 49.69 90 ASP A N 1
ATOM 726 C CA . ASP A 1 90 ? -2.349 24.350 -0.190 1.00 49.69 90 ASP A CA 1
ATOM 727 C C . ASP A 1 90 ? -0.848 24.705 -0.171 1.00 49.69 90 ASP A C 1
ATOM 729 O O . ASP A 1 90 ? -0.236 24.847 -1.227 1.00 49.69 90 ASP A O 1
ATOM 733 N N . GLN A 1 91 ? -0.221 24.824 1.007 1.00 51.88 91 GLN A N 1
ATOM 734 C CA . GLN A 1 91 ? 1.221 25.106 1.107 1.00 51.88 91 GLN A CA 1
ATOM 735 C C . GLN A 1 91 ? 2.079 23.844 0.946 1.00 51.88 91 GLN A C 1
ATOM 737 O O . GLN A 1 91 ? 3.079 23.882 0.233 1.00 51.88 91 GLN A O 1
ATOM 742 N N . LEU A 1 92 ? 1.671 22.716 1.539 1.00 52.06 92 LEU A N 1
ATOM 743 C CA . LEU A 1 92 ? 2.404 21.448 1.430 1.00 52.06 92 LEU A CA 1
ATOM 744 C C . LEU A 1 92 ? 2.266 20.809 0.040 1.00 52.06 92 LEU A C 1
ATOM 746 O O . LEU A 1 92 ? 3.230 20.231 -0.453 1.00 52.06 92 LEU A O 1
ATOM 750 N N . ALA A 1 93 ? 1.110 20.941 -0.621 1.00 55.59 93 ALA A N 1
ATOM 751 C CA . ALA A 1 93 ? 0.927 20.467 -1.993 1.00 55.59 93 ALA A CA 1
ATOM 752 C C . ALA A 1 93 ? 1.700 21.317 -3.017 1.00 55.59 93 ALA A C 1
ATOM 754 O O . ALA A 1 93 ? 2.147 20.785 -4.033 1.00 55.59 93 ALA A O 1
ATOM 755 N N . SER A 1 94 ? 1.893 22.615 -2.746 1.00 58.00 94 SER A N 1
ATOM 756 C CA . SER A 1 94 ? 2.694 23.502 -3.599 1.00 58.00 94 SER A CA 1
ATOM 757 C C . SER A 1 94 ? 4.189 23.196 -3.492 1.00 58.00 94 SER A C 1
ATOM 759 O O . SER A 1 94 ? 4.838 23.034 -4.520 1.00 58.00 94 SER A O 1
ATOM 761 N N . GLU A 1 95 ? 4.740 23.063 -2.280 1.00 60.06 95 GLU A N 1
ATOM 762 C CA . GLU A 1 95 ? 6.171 22.760 -2.096 1.00 60.06 95 GLU A CA 1
ATOM 763 C C . GLU A 1 95 ? 6.525 21.336 -2.550 1.00 60.06 95 GLU A C 1
ATOM 765 O O . GLU A 1 95 ? 7.500 21.155 -3.279 1.00 60.06 95 GLU A O 1
ATOM 770 N N . ALA A 1 96 ? 5.703 20.334 -2.214 1.00 63.03 96 ALA A N 1
ATOM 771 C CA . ALA A 1 96 ? 5.924 18.961 -2.676 1.00 63.03 96 ALA A CA 1
ATOM 772 C C . ALA A 1 96 ? 5.748 18.832 -4.199 1.00 63.03 96 ALA A C 1
ATOM 774 O O . ALA A 1 96 ? 6.483 18.096 -4.854 1.00 63.03 96 ALA A O 1
ATOM 775 N N . GLY A 1 97 ? 4.799 19.570 -4.787 1.00 68.44 97 GLY A N 1
ATOM 776 C CA . GLY A 1 97 ? 4.612 19.619 -6.236 1.00 68.44 97 GLY A CA 1
ATOM 777 C C . GLY A 1 97 ? 5.804 20.247 -6.962 1.00 68.44 97 GLY A C 1
ATOM 778 O O . GLY A 1 97 ? 6.237 19.727 -7.990 1.00 68.44 97 GLY A O 1
ATOM 779 N N . GLU A 1 98 ? 6.368 21.329 -6.423 1.00 76.75 98 GLU A N 1
ATOM 780 C CA . GLU A 1 98 ? 7.560 21.973 -6.985 1.00 76.75 98 GLU A CA 1
ATOM 781 C C . GLU A 1 98 ? 8.808 21.088 -6.880 1.00 76.75 98 GLU A C 1
ATOM 783 O O . GLU A 1 98 ? 9.569 20.999 -7.846 1.00 76.75 98 GLU A O 1
ATOM 788 N N . GLU A 1 99 ? 8.998 20.386 -5.760 1.00 75.50 99 GLU A N 1
ATOM 789 C CA . GLU A 1 99 ? 10.113 19.451 -5.576 1.00 75.50 99 GLU A CA 1
ATOM 790 C C . GLU A 1 99 ? 10.026 18.268 -6.553 1.00 75.50 99 GLU A C 1
ATOM 792 O O . GLU A 1 99 ? 10.988 18.000 -7.279 1.00 75.50 99 GLU A O 1
ATOM 797 N N . ILE A 1 100 ? 8.846 17.646 -6.674 1.00 85.31 100 ILE A N 1
ATOM 798 C CA . ILE A 1 100 ? 8.596 16.548 -7.621 1.00 85.31 100 ILE A CA 1
ATOM 799 C C . ILE A 1 100 ? 8.831 17.005 -9.067 1.00 85.31 100 ILE A C 1
ATOM 801 O O . ILE A 1 100 ? 9.486 16.308 -9.844 1.00 85.31 100 ILE A O 1
ATOM 805 N N . VAL A 1 101 ? 8.332 18.184 -9.456 1.00 86.31 101 VAL A N 1
ATOM 806 C CA . VAL A 1 101 ? 8.527 18.717 -10.816 1.00 86.31 101 VAL A CA 1
ATOM 807 C C . VAL A 1 101 ? 10.000 19.021 -11.084 1.00 86.31 101 VAL A C 1
ATOM 809 O O . VAL A 1 101 ? 10.481 18.765 -12.193 1.00 86.31 101 VAL A O 1
ATOM 812 N N . ASN A 1 102 ? 10.732 19.536 -10.098 1.00 88.44 102 ASN A N 1
ATOM 813 C CA . ASN A 1 102 ? 12.152 19.839 -10.236 1.00 88.44 102 ASN A CA 1
ATOM 814 C C . ASN A 1 102 ? 12.992 18.557 -10.374 1.00 88.44 102 ASN A C 1
ATOM 816 O O . ASN A 1 102 ? 13.822 18.469 -11.282 1.00 88.44 102 ASN A O 1
ATOM 820 N N . GLU A 1 103 ? 12.732 17.536 -9.553 1.00 87.06 103 GLU A N 1
ATOM 821 C CA . GLU A 1 103 ? 13.410 16.236 -9.639 1.00 87.06 103 GLU A CA 1
ATOM 822 C C . GLU A 1 103 ? 13.101 15.524 -10.963 1.00 87.06 103 GLU A C 1
ATOM 824 O O . GLU A 1 103 ? 14.017 15.091 -11.669 1.00 87.06 103 GLU A O 1
ATOM 829 N N . LEU A 1 104 ? 11.828 15.483 -11.367 1.00 88.06 104 LEU A N 1
ATOM 830 C CA . LEU A 1 104 ? 11.421 14.923 -12.658 1.00 88.06 104 LEU A CA 1
ATOM 831 C C . LEU A 1 104 ? 12.088 15.659 -13.823 1.00 88.06 104 LEU A C 1
ATOM 833 O O . LEU A 1 104 ? 12.597 15.022 -14.746 1.00 88.06 104 LEU A O 1
ATOM 837 N N . SER A 1 105 ? 12.140 16.991 -13.774 1.00 89.38 105 SER A N 1
ATOM 838 C CA . SER A 1 105 ? 12.786 17.800 -14.815 1.00 89.38 105 SER A CA 1
ATOM 839 C C . SER A 1 105 ? 14.284 17.507 -14.916 1.00 89.38 105 SER A C 1
ATOM 841 O O . SER A 1 105 ? 14.811 17.367 -16.023 1.00 89.38 105 SER A O 1
ATOM 843 N N . GLN A 1 106 ? 14.973 17.366 -13.780 1.00 91.12 106 GLN A N 1
ATOM 844 C CA . GLN A 1 106 ? 16.396 17.017 -13.739 1.00 91.12 106 GLN A CA 1
ATOM 845 C C . GLN A 1 106 ? 16.654 15.586 -14.223 1.00 91.12 106 GLN A C 1
ATOM 847 O O . GLN A 1 106 ? 17.576 15.368 -15.013 1.00 91.12 106 GLN A O 1
ATOM 852 N N . SER A 1 107 ? 15.815 14.631 -13.817 1.00 89.50 107 SER A N 1
ATOM 853 C CA . SER A 1 107 ? 15.887 13.230 -14.244 1.00 89.50 107 SER A CA 1
ATOM 854 C C . SER A 1 107 ? 15.704 13.093 -15.760 1.00 89.50 107 SER A C 1
ATOM 856 O O . SER A 1 107 ? 16.537 12.487 -16.440 1.00 89.50 107 SER A O 1
ATOM 858 N N . ILE A 1 108 ? 14.692 13.760 -16.328 1.00 86.38 108 ILE A N 1
ATOM 859 C CA . ILE A 1 108 ? 14.438 13.774 -17.776 1.00 86.38 108 ILE A CA 1
ATOM 860 C C . ILE A 1 108 ? 15.598 14.439 -18.528 1.00 86.38 108 ILE A C 1
ATOM 862 O O . ILE A 1 108 ? 16.081 13.893 -19.521 1.00 86.38 108 ILE A O 1
ATOM 866 N N . ALA A 1 109 ? 16.090 15.592 -18.064 1.00 87.62 109 ALA A N 1
ATOM 867 C CA . ALA A 1 109 ? 17.215 16.277 -18.702 1.00 87.62 109 ALA A CA 1
ATOM 868 C C . ALA A 1 109 ? 18.507 15.437 -18.664 1.00 87.62 109 ALA A C 1
ATOM 870 O O . ALA A 1 109 ? 19.253 15.390 -19.651 1.00 87.62 109 ALA A O 1
ATOM 871 N N . GLY A 1 110 ? 18.753 14.738 -17.553 1.00 86.75 110 GLY A N 1
ATOM 872 C CA . GLY A 1 110 ? 19.855 13.793 -17.398 1.00 86.75 110 GLY A CA 1
ATOM 873 C C . GLY A 1 110 ? 19.736 12.611 -18.358 1.00 86.75 110 GLY A C 1
ATOM 874 O O . GLY A 1 110 ? 20.686 12.319 -19.088 1.00 86.75 110 GLY A O 1
ATOM 875 N N . ALA A 1 111 ? 18.554 11.995 -18.432 1.00 84.69 111 ALA A N 1
ATOM 876 C CA . ALA A 1 111 ? 18.268 10.884 -19.335 1.00 84.69 111 ALA A CA 1
ATOM 877 C C . ALA A 1 111 ? 18.417 11.285 -20.809 1.00 84.69 111 ALA A C 1
ATOM 879 O O . ALA A 1 111 ? 19.082 10.578 -21.559 1.00 84.69 111 ALA A O 1
ATOM 880 N N . ILE A 1 112 ? 17.896 12.448 -21.219 1.00 81.69 112 ILE A N 1
ATOM 881 C CA . ILE A 1 112 ? 18.061 12.979 -22.583 1.00 81.69 112 ILE A CA 1
ATOM 882 C C . ILE A 1 112 ? 19.538 13.232 -22.886 1.00 81.69 112 ILE A C 1
ATOM 884 O O . ILE A 1 112 ? 20.032 12.841 -23.939 1.00 81.69 112 ILE A O 1
ATOM 888 N N . THR A 1 113 ? 20.274 13.857 -21.966 1.00 80.94 113 THR A N 1
ATOM 889 C CA . THR A 1 113 ? 21.700 14.142 -22.178 1.00 80.94 113 THR A CA 1
ATOM 890 C C . THR A 1 113 ? 22.513 12.854 -22.273 1.00 80.94 113 THR A C 1
ATOM 892 O O . THR A 1 113 ? 23.409 12.759 -23.112 1.00 80.94 113 THR A O 1
ATOM 895 N N . SER A 1 114 ? 22.202 11.856 -21.445 1.00 78.62 114 SER A N 1
ATOM 896 C CA . SER A 1 114 ? 22.831 10.538 -21.517 1.00 78.62 1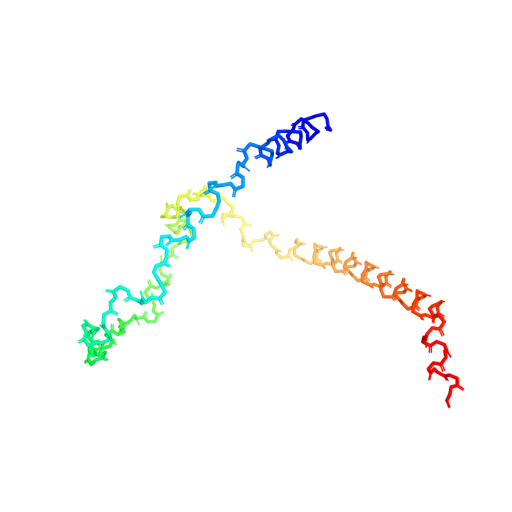14 SER A CA 1
ATOM 897 C C . SER A 1 1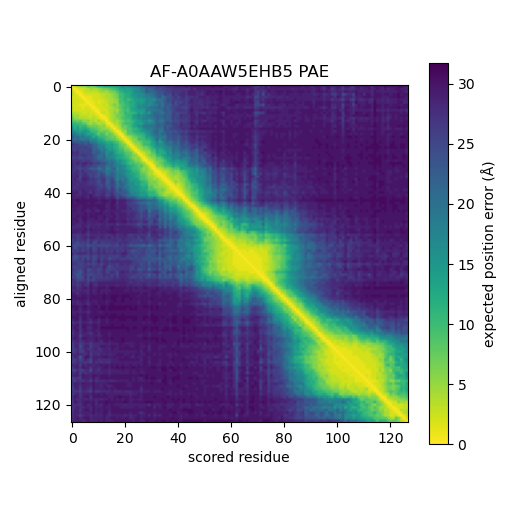14 ? 22.458 9.800 -22.805 1.00 78.62 114 SER A C 1
ATOM 899 O O . SER A 1 114 ? 23.324 9.198 -23.426 1.00 78.62 114 SER A O 1
ATOM 901 N N . SER A 1 115 ? 21.199 9.893 -23.231 1.00 70.94 115 SER A N 1
ATOM 902 C CA . SER A 1 115 ? 20.654 9.297 -24.455 1.00 70.94 115 SER A CA 1
ATOM 903 C C . SER A 1 115 ? 21.244 9.927 -25.726 1.00 70.94 115 SER A C 1
ATOM 905 O O . SER A 1 115 ? 21.574 9.217 -26.666 1.00 70.94 115 SER A O 1
ATOM 907 N N . ILE A 1 116 ? 21.468 11.245 -25.752 1.00 72.12 116 ILE A N 1
ATOM 908 C CA . ILE A 1 116 ? 22.142 11.939 -26.867 1.00 72.12 116 ILE A CA 1
ATOM 909 C C . ILE A 1 116 ? 23.644 11.621 -26.899 1.00 72.12 116 ILE A C 1
ATOM 911 O O . ILE A 1 116 ? 24.247 11.585 -27.975 1.00 72.12 116 ILE A O 1
ATOM 915 N N . LYS A 1 117 ? 24.265 11.442 -25.725 1.00 74.94 117 LYS A N 1
ATOM 916 C CA . LYS A 1 117 ? 25.669 11.021 -25.609 1.00 74.94 117 LYS A CA 1
ATOM 917 C C . LYS A 1 117 ? 25.872 9.548 -25.962 1.00 74.94 117 LYS A C 1
ATOM 919 O O . LYS A 1 117 ? 26.991 9.189 -26.308 1.00 74.94 117 LYS A O 1
ATOM 924 N N . ASP A 1 118 ? 24.829 8.727 -25.880 1.00 74.12 118 ASP A N 1
ATOM 925 C CA . ASP A 1 118 ? 24.859 7.346 -26.342 1.00 74.12 118 ASP A CA 1
ATOM 926 C C . ASP A 1 118 ? 24.910 7.313 -27.881 1.00 74.12 118 ASP A C 1
ATOM 928 O O . ASP A 1 118 ? 23.957 7.662 -28.587 1.00 74.12 118 ASP A O 1
ATOM 932 N N . ASP A 1 119 ? 26.066 6.907 -28.412 1.00 67.25 119 ASP A N 1
ATOM 933 C CA . ASP A 1 119 ? 26.356 6.867 -29.849 1.00 67.25 119 ASP A CA 1
ATOM 934 C C . ASP A 1 119 ? 25.382 5.956 -30.624 1.00 67.25 119 ASP A C 1
ATOM 936 O O . ASP A 1 119 ? 25.178 6.148 -31.828 1.00 67.25 119 ASP A O 1
ATOM 940 N N . THR A 1 120 ? 24.711 5.027 -29.934 1.00 62.88 120 THR A N 1
ATOM 941 C CA . THR A 1 120 ? 23.678 4.136 -30.484 1.00 62.88 120 THR A CA 1
ATOM 942 C C . THR A 1 120 ? 22.448 4.907 -30.984 1.00 62.88 120 THR A C 1
ATOM 944 O O . THR A 1 120 ? 21.983 4.697 -32.107 1.00 62.88 120 THR A O 1
ATOM 947 N N . LEU A 1 121 ? 21.942 5.858 -30.194 1.00 59.09 121 LEU A N 1
ATOM 948 C CA . LEU A 1 121 ? 20.794 6.704 -30.554 1.00 59.09 121 LEU A CA 1
ATOM 949 C C . LEU A 1 121 ? 21.147 7.722 -31.639 1.00 59.09 121 LEU A C 1
ATOM 951 O O . LEU A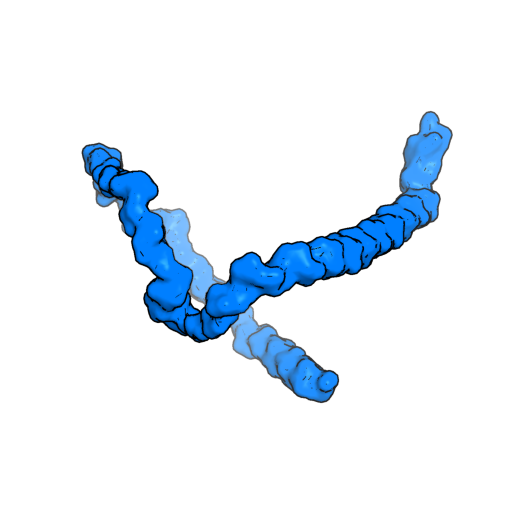 1 121 ? 20.354 7.993 -32.543 1.00 59.09 121 LEU A O 1
ATOM 955 N N . LYS A 1 122 ? 22.371 8.249 -31.595 1.00 67.12 122 LYS A N 1
ATOM 956 C CA . LYS A 1 122 ? 22.896 9.164 -32.613 1.00 67.12 122 LYS A CA 1
ATOM 957 C C . LYS A 1 122 ? 23.040 8.489 -33.979 1.00 67.12 122 LYS A C 1
ATOM 959 O O . LYS A 1 122 ? 22.802 9.130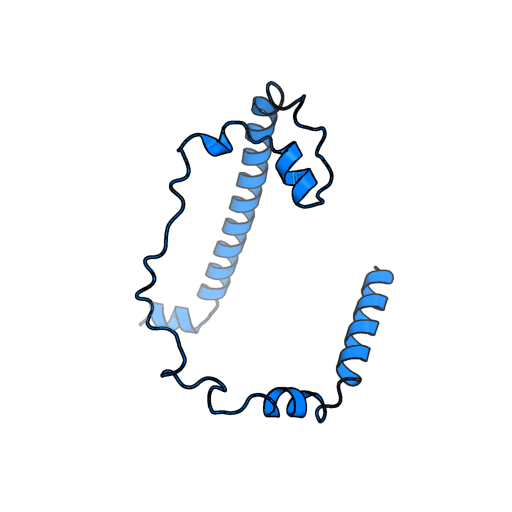 -35.003 1.00 67.12 122 LYS A O 1
ATOM 964 N N . ALA A 1 123 ? 23.406 7.208 -33.998 1.00 69.00 123 ALA A N 1
ATOM 965 C CA . ALA A 1 123 ? 23.425 6.401 -35.212 1.00 69.00 123 ALA A CA 1
ATOM 966 C C . ALA A 1 123 ? 22.006 6.150 -35.754 1.00 69.00 123 ALA A C 1
ATOM 968 O O . ALA A 1 123 ? 21.801 6.257 -36.961 1.00 69.00 123 ALA A O 1
ATOM 969 N N . ALA A 1 124 ? 21.027 5.907 -34.876 1.00 66.31 124 ALA A N 1
ATOM 970 C CA . ALA A 1 124 ? 19.626 5.710 -35.257 1.00 66.31 124 ALA A CA 1
ATOM 971 C C . ALA A 1 124 ? 18.936 6.983 -35.795 1.00 66.31 124 ALA A C 1
ATOM 973 O O . ALA A 1 124 ? 18.082 6.882 -36.665 1.00 66.31 124 ALA A O 1
ATOM 974 N N . LEU A 1 125 ? 19.307 8.177 -35.316 1.00 57.12 125 LEU A N 1
ATOM 975 C CA . LEU A 1 125 ? 18.758 9.465 -35.785 1.00 57.12 125 LEU A CA 1
ATOM 976 C C . LEU A 1 125 ? 19.397 9.994 -37.080 1.00 57.12 125 LEU A C 1
ATOM 978 O O . LEU A 1 125 ? 18.868 10.924 -37.688 1.00 57.12 125 LEU A O 1
ATOM 982 N N . LYS A 1 126 ? 20.569 9.473 -37.463 1.00 65.06 126 LYS A N 1
ATOM 983 C CA . LYS A 1 126 ? 21.330 9.929 -38.638 1.00 65.06 126 LYS A CA 1
ATOM 984 C C . LYS A 1 126 ? 21.150 9.027 -39.870 1.00 65.06 126 LYS A C 1
ATOM 986 O O . LYS A 1 126 ? 21.540 9.448 -40.960 1.00 65.06 126 LYS A O 1
ATOM 991 N N . GLY A 1 127 ? 20.625 7.813 -39.691 1.00 52.53 127 GLY A N 1
ATOM 992 C CA . GLY A 1 127 ? 20.219 6.910 -40.776 1.00 52.53 127 GLY A CA 1
ATOM 993 C C . GLY A 1 127 ? 18.854 7.277 -41.335 1.00 52.53 127 GLY A C 1
ATOM 994 O O . GLY A 1 127 ? 18.691 7.133 -42.566 1.00 52.53 127 GLY A O 1
#

Mean predicted aligned error: 22.72 Å

Solvent-accessible surface area (backbone atoms only — not comparable to full-atom values): 8047 Å² total; per-residue (Å²): 111,68,66,62,54,53,55,53,49,54,54,56,53,56,62,70,70,56,54,76,73,62,66,51,56,68,58,66,72,58,62,94,60,73,94,66,58,79,84,75,50,75,74,83,77,65,76,78,77,71,78,84,71,59,97,58,76,61,77,79,61,50,70,61,59,51,28,54,76,72,70,45,81,69,71,83,60,69,88,56,54,88,76,56,50,83,68,48,52,66,55,52,53,49,55,53,49,50,51,53,52,51,51,50,50,51,52,50,53,50,50,50,53,51,46,64,67,34,64,68,53,50,53,66,76,72,109

Foldseek 3Di:
DVVVVVVVVVVVVVVVPPDPVVVVVVVVVDDPDDPDDPVPPPPVPPPPPPPPPDPCPCVPPDPQNVCVVVVHDRDPCPVVPPPPVVVPCVVVVVVVVVVVVVVVVVVVVVVVVVCCVPVVNVVVVVD

Sequence (127 aa):
QDQIKEELAQLDELEYDIDSDDSIKVLEDFKEEPILDDKDLPNNDEEIVVPKLQINDFDSLKESDIQEALGEEISTLEDNKSEKLKIKEDQLASEAGEEIVNELSQSIAGAITSSIKDDTLKAALKG

Secondary structure (DSSP, 8-state):
-HHHHHHHHHHHHHHHSS-HHHHHHHHHTS-SS-SS-TTTSPPS-S--------TTTTTT--HHHHHHHHT----GGGGGHHHHHHHHHHHHHHHHHHHHHHHHHHHHHHHHHHHHHSHHHHHHHH-

pLDDT: mean 70.87, std 12.95, range [46.84, 93.62]

Organism: Campylobacter jejuni (NCBI:txid197)